Protein AF-A0A1S2K6N8-F1 (afdb_monomer_lite)

Radius of gyration: 27.32 Å; chains: 1; bounding box: 61×54×53 Å

pLDDT: mean 80.51, std 17.35, range [46.44, 98.19]

Structure (mmCIF, N/CA/C/O backbone):
data_AF-A0A1S2K6N8-F1
#
_entry.id   AF-A0A1S2K6N8-F1
#
loop_
_atom_site.group_PDB
_atom_site.id
_atom_site.type_symbol
_atom_site.label_atom_id
_atom_site.label_alt_id
_atom_site.label_comp_id
_atom_site.label_asym_id
_atom_site.label_entity_id
_atom_site.label_seq_id
_atom_site.pdbx_PDB_ins_code
_atom_site.Cartn_x
_atom_site.Cartn_y
_atom_site.Cartn_z
_atom_site.occupancy
_atom_site.B_iso_or_equiv
_atom_site.auth_seq_id
_atom_site.auth_comp_id
_atom_site.auth_asym_id
_atom_site.auth_atom_id
_atom_site.pdbx_PDB_model_num
ATOM 1 N N . MET A 1 1 ? -11.315 1.924 -8.404 1.00 90.12 1 MET A N 1
ATOM 2 C CA . MET A 1 1 ? -10.741 1.073 -9.463 1.00 90.12 1 MET A CA 1
ATOM 3 C C . MET A 1 1 ? -10.003 -0.047 -8.771 1.00 90.12 1 MET A C 1
ATOM 5 O O . MET A 1 1 ? -9.357 0.230 -7.768 1.00 90.12 1 MET A O 1
ATOM 9 N N . ARG A 1 2 ? -10.162 -1.286 -9.233 1.00 96.00 2 ARG A N 1
ATOM 10 C CA . ARG A 1 2 ? -9.548 -2.454 -8.598 1.00 96.00 2 ARG A CA 1
ATOM 11 C C . ARG A 1 2 ? -8.534 -3.086 -9.539 1.00 96.00 2 ARG A C 1
ATOM 13 O O . ARG A 1 2 ? -8.754 -3.079 -10.747 1.00 96.00 2 ARG A O 1
ATOM 20 N N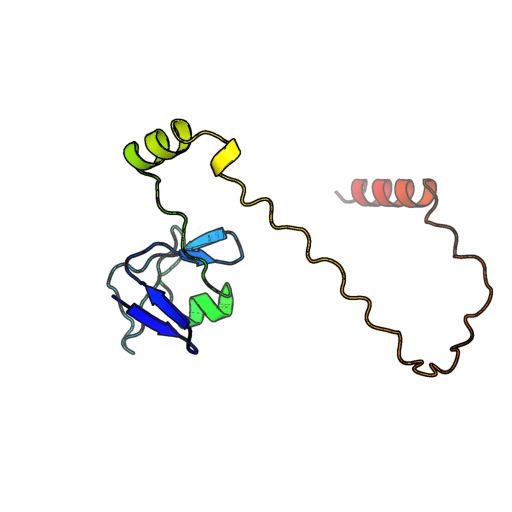 . TRP A 1 3 ? -7.448 -3.597 -8.980 1.00 95.69 3 TRP A N 1
ATOM 21 C CA . TRP A 1 3 ? -6.371 -4.263 -9.703 1.00 95.69 3 TRP A CA 1
ATOM 22 C C . TRP A 1 3 ? -6.031 -5.579 -9.017 1.00 95.69 3 TRP A C 1
ATOM 24 O O . TRP A 1 3 ? -6.112 -5.659 -7.796 1.00 95.69 3 TRP A O 1
ATOM 34 N N . VAL A 1 4 ? -5.655 -6.602 -9.782 1.00 96.38 4 VAL A N 1
ATOM 35 C CA . VAL A 1 4 ? -5.252 -7.898 -9.227 1.00 96.38 4 VAL A CA 1
ATOM 36 C C . VAL A 1 4 ? -3.767 -8.100 -9.484 1.00 96.38 4 VAL A C 1
ATOM 38 O O . VAL A 1 4 ? -3.334 -8.083 -10.633 1.00 96.38 4 VAL A O 1
ATOM 41 N N . LEU A 1 5 ? -3.003 -8.295 -8.412 1.00 94.12 5 LEU A N 1
ATOM 42 C CA . LEU A 1 5 ? -1.580 -8.619 -8.450 1.00 94.12 5 LEU A CA 1
ATOM 43 C C . LEU A 1 5 ? -1.366 -9.921 -7.676 1.00 94.12 5 LEU A C 1
ATOM 45 O O . LEU A 1 5 ? -1.691 -9.986 -6.493 1.00 94.12 5 LEU A O 1
ATOM 49 N N . ASP A 1 6 ? -0.896 -10.968 -8.355 1.00 90.56 6 ASP A N 1
ATOM 50 C CA . ASP A 1 6 ? -0.631 -12.293 -7.770 1.00 90.56 6 ASP A CA 1
ATOM 51 C C . ASP A 1 6 ? -1.795 -12.859 -6.932 1.00 90.56 6 ASP A C 1
ATOM 53 O O . ASP A 1 6 ? -1.620 -13.425 -5.855 1.00 90.56 6 ASP A O 1
ATOM 57 N N . GLY A 1 7 ? -3.028 -12.669 -7.415 1.00 93.19 7 GLY A N 1
ATOM 58 C CA . GLY A 1 7 ? -4.250 -13.109 -6.729 1.00 93.19 7 GLY A CA 1
ATOM 59 C C . GLY A 1 7 ? -4.711 -12.203 -5.580 1.00 93.19 7 GLY A C 1
ATOM 60 O O . GLY A 1 7 ? -5.765 -12.454 -4.998 1.00 93.19 7 GLY A O 1
ATOM 61 N N . THR A 1 8 ? -3.979 -11.130 -5.280 1.00 92.31 8 THR A N 1
ATOM 62 C CA . THR A 1 8 ? -4.376 -10.102 -4.312 1.00 92.31 8 THR A CA 1
ATOM 63 C C . THR A 1 8 ? -5.129 -8.981 -5.020 1.00 92.31 8 THR A C 1
ATOM 65 O O . THR A 1 8 ? -4.631 -8.403 -5.983 1.00 92.31 8 THR A O 1
ATOM 68 N N . GLU A 1 9 ? -6.329 -8.649 -4.542 1.00 95.88 9 GLU A N 1
ATOM 69 C CA . GLU A 1 9 ? -7.130 -7.539 -5.064 1.00 95.88 9 GLU A CA 1
ATOM 70 C C . GLU A 1 9 ? -6.783 -6.234 -4.329 1.00 95.88 9 GLU A C 1
ATOM 72 O O . GLU A 1 9 ? -6.979 -6.110 -3.119 1.00 95.88 9 GLU A O 1
ATOM 77 N N . LEU A 1 10 ? -6.286 -5.244 -5.069 1.00 95.38 10 LEU A N 1
ATOM 78 C CA . LEU A 1 10 ? -5.945 -3.917 -4.573 1.00 95.38 10 LEU A CA 1
ATOM 79 C C . LEU A 1 10 ? -6.969 -2.886 -5.056 1.00 95.38 10 LEU A C 1
ATOM 81 O O . LEU A 1 10 ? -7.197 -2.702 -6.252 1.00 95.38 10 LEU A O 1
ATOM 85 N N . ASP A 1 11 ? -7.574 -2.172 -4.111 1.00 96.06 11 ASP A N 1
ATOM 86 C CA . ASP A 1 11 ? -8.366 -0.970 -4.371 1.00 96.06 11 ASP A CA 1
ATOM 87 C C . ASP A 1 11 ? -7.452 0.251 -4.566 1.00 96.06 11 ASP A C 1
ATOM 89 O O . ASP A 1 11 ? -6.968 0.857 -3.608 1.00 96.06 11 ASP A O 1
ATOM 93 N N . LEU A 1 12 ? -7.253 0.646 -5.823 1.00 96.12 12 LEU A N 1
ATOM 94 C CA . LEU A 1 12 ? -6.392 1.767 -6.202 1.00 96.12 12 LEU A CA 1
ATOM 95 C C . LEU A 1 12 ? -6.978 3.141 -5.842 1.00 96.12 12 LEU A C 1
ATOM 97 O O . LEU A 1 12 ? -6.322 4.156 -6.034 1.00 96.12 12 LEU A O 1
ATOM 101 N N . THR A 1 13 ? -8.216 3.212 -5.343 1.00 95.12 13 THR A N 1
ATOM 102 C CA . THR A 1 13 ? -8.810 4.491 -4.898 1.00 95.12 13 THR A CA 1
ATOM 103 C C . THR A 1 13 ? -8.335 4.924 -3.515 1.00 95.12 13 THR A C 1
ATOM 105 O O . THR A 1 13 ? -8.698 6.002 -3.047 1.00 95.12 13 THR A O 1
ATOM 108 N N . ARG A 1 14 ? -7.557 4.076 -2.838 1.00 93.88 14 ARG A N 1
ATOM 109 C CA . ARG A 1 14 ? -7.092 4.293 -1.471 1.00 93.88 14 ARG A CA 1
ATOM 110 C C . ARG A 1 14 ? -5.588 4.494 -1.438 1.00 93.88 14 ARG A C 1
ATOM 112 O O . ARG A 1 14 ? -4.870 4.111 -2.358 1.00 93.88 14 ARG A O 1
ATOM 119 N N . GLN A 1 15 ? -5.128 5.055 -0.328 1.00 96.00 15 GLN A N 1
ATOM 120 C CA . GLN A 1 15 ? -3.714 5.050 0.014 1.00 96.00 15 GLN A CA 1
ATOM 121 C C . GLN A 1 15 ? -3.324 3.691 0.591 1.00 96.00 15 GLN A C 1
ATOM 123 O O . GLN A 1 15 ? -4.100 3.043 1.299 1.00 96.00 15 GLN A O 1
ATOM 128 N N . TRP A 1 16 ? -2.097 3.301 0.303 1.00 96.56 16 TRP A N 1
ATOM 129 C CA . TRP A 1 16 ? -1.463 2.071 0.733 1.00 96.56 16 TRP A CA 1
ATOM 130 C C . TRP A 1 16 ? -0.180 2.405 1.481 1.00 96.56 16 TRP A C 1
ATOM 132 O O . TRP A 1 16 ? 0.369 3.495 1.343 1.00 96.56 16 TRP A O 1
ATOM 142 N N . ILE A 1 17 ? 0.265 1.485 2.318 1.00 97.44 17 ILE A N 1
ATOM 143 C CA . ILE A 1 17 ? 1.458 1.603 3.143 1.00 97.44 17 ILE A CA 1
ATOM 144 C C . ILE A 1 17 ? 2.294 0.358 2.888 1.00 97.44 17 ILE A C 1
ATOM 146 O O . ILE A 1 17 ? 1.762 -0.747 2.953 1.00 97.44 17 ILE A O 1
ATOM 150 N N . ASP A 1 18 ? 3.570 0.514 2.578 1.00 96.62 18 ASP A N 1
ATOM 151 C CA . ASP A 1 18 ? 4.468 -0.634 2.450 1.00 96.62 18 ASP A CA 1
ATOM 152 C C . ASP A 1 18 ? 4.938 -1.169 3.815 1.00 96.62 18 ASP A C 1
ATOM 154 O O . ASP A 1 18 ? 4.566 -0.668 4.881 1.00 96.62 18 ASP A O 1
ATOM 158 N N . VAL A 1 19 ? 5.779 -2.203 3.801 1.00 96.94 19 VAL A N 1
ATOM 159 C CA . VAL A 1 19 ? 6.285 -2.829 5.035 1.00 96.94 19 VAL A CA 1
ATOM 160 C C . VAL A 1 19 ? 7.223 -1.921 5.840 1.00 96.94 19 VAL A C 1
ATOM 162 O O . VAL A 1 19 ? 7.469 -2.186 7.017 1.00 96.94 19 VAL A O 1
ATOM 165 N N . TYR A 1 20 ? 7.738 -0.853 5.229 1.00 95.69 20 TYR A N 1
ATOM 166 C CA . TYR A 1 20 ? 8.605 0.146 5.853 1.00 95.69 20 TYR A CA 1
ATOM 167 C C . TYR A 1 20 ? 7.827 1.368 6.358 1.00 95.69 20 TYR A C 1
ATOM 169 O O . TYR A 1 20 ? 8.391 2.216 7.051 1.00 95.69 20 TYR A O 1
ATOM 177 N N . GLY A 1 21 ? 6.527 1.446 6.067 1.00 95.44 21 GLY A N 1
ATOM 178 C CA . GLY A 1 21 ? 5.661 2.549 6.462 1.00 95.44 21 GLY A CA 1
ATOM 179 C C . GLY A 1 21 ? 5.546 3.666 5.422 1.00 95.44 21 GLY A C 1
ATOM 180 O O . GLY A 1 21 ? 4.878 4.666 5.709 1.00 95.44 21 GLY A O 1
ATOM 181 N N . ALA A 1 22 ? 6.155 3.531 4.240 1.00 96.00 22 ALA A N 1
ATOM 182 C CA . ALA A 1 22 ? 6.049 4.540 3.190 1.00 96.00 22 ALA A CA 1
ATOM 183 C C . ALA A 1 22 ? 4.666 4.487 2.532 1.00 96.00 22 ALA A C 1
ATOM 185 O O . ALA A 1 22 ? 4.047 3.427 2.409 1.00 96.00 22 ALA A O 1
ATOM 186 N N . ARG A 1 23 ? 4.145 5.659 2.156 1.00 96.62 23 ARG A N 1
ATOM 187 C CA . ARG A 1 23 ? 2.775 5.809 1.651 1.00 96.62 23 ARG A CA 1
ATOM 188 C C . ARG A 1 23 ? 2.733 5.848 0.135 1.00 96.62 23 ARG A C 1
ATOM 190 O O . ARG A 1 23 ? 3.286 6.752 -0.478 1.00 96.62 23 ARG A O 1
ATOM 197 N N . TRP A 1 24 ? 1.959 4.944 -0.438 1.00 97.44 24 TRP A N 1
ATOM 198 C CA . TRP A 1 24 ? 1.781 4.803 -1.870 1.00 97.44 24 TRP A CA 1
ATOM 199 C C . TRP A 1 24 ? 0.343 5.118 -2.263 1.00 97.44 24 TRP A C 1
ATOM 201 O O . TRP A 1 24 ? -0.607 4.662 -1.626 1.00 97.44 24 TRP A O 1
ATOM 211 N N . GLU A 1 25 ? 0.159 5.879 -3.333 1.00 97.31 25 GLU A N 1
ATOM 212 C CA . GLU A 1 25 ? -1.165 6.138 -3.894 1.00 97.31 25 GLU A CA 1
ATOM 213 C C . GLU A 1 25 ? -1.149 6.072 -5.415 1.00 97.31 25 GLU A C 1
ATOM 21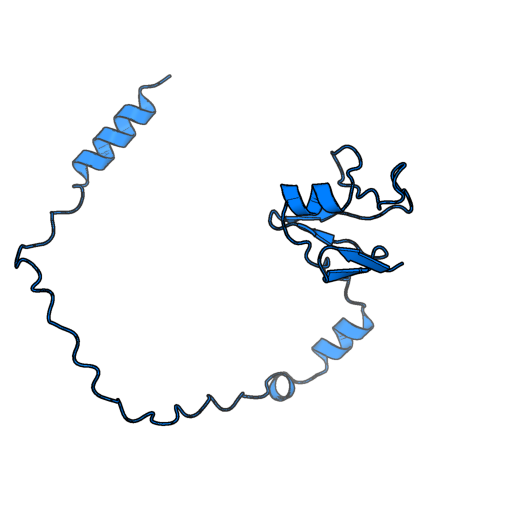5 O O . GLU A 1 25 ? -0.177 6.449 -6.069 1.00 97.31 25 GLU A O 1
ATOM 220 N N . TRP A 1 26 ? -2.252 5.609 -5.989 1.00 97.38 26 TRP A N 1
ATOM 221 C CA . TRP A 1 26 ? -2.442 5.649 -7.428 1.00 97.38 26 TRP A CA 1
ATOM 222 C C . TRP A 1 26 ? -3.149 6.947 -7.819 1.00 97.38 26 TRP A C 1
ATOM 224 O O . TRP A 1 26 ? -4.195 7.288 -7.270 1.00 97.38 26 TRP A O 1
ATOM 234 N N . ARG A 1 27 ? -2.594 7.669 -8.798 1.00 95.81 27 ARG A N 1
ATOM 235 C CA . ARG A 1 27 ? -3.116 8.975 -9.248 1.00 95.81 27 ARG A CA 1
ATOM 236 C C . ARG A 1 27 ? -3.833 8.928 -10.596 1.00 95.81 27 ARG A C 1
ATOM 238 O O . ARG A 1 27 ? -3.950 9.944 -11.272 1.00 95.81 27 ARG A O 1
ATOM 245 N N . GLY A 1 28 ? -4.295 7.750 -11.010 1.00 95.44 28 GLY A N 1
ATOM 246 C CA . GLY A 1 28 ? -4.943 7.574 -12.312 1.00 95.44 28 GLY A CA 1
ATOM 247 C C . GLY A 1 28 ? -3.972 7.366 -13.477 1.00 95.44 28 GLY A C 1
ATOM 248 O O . GLY A 1 28 ? -4.421 7.244 -14.612 1.00 95.44 28 GLY A O 1
ATOM 249 N N . LEU A 1 29 ? -2.660 7.325 -13.219 1.00 96.44 29 LEU A N 1
ATOM 250 C CA . LEU A 1 29 ? -1.639 7.123 -14.246 1.00 96.44 29 LEU A CA 1
ATOM 251 C C . LEU A 1 29 ? -1.329 5.640 -14.439 1.00 96.44 29 LEU A C 1
ATOM 253 O O . LEU A 1 29 ? -1.276 4.869 -13.480 1.00 96.44 29 LEU A O 1
ATOM 257 N N . THR A 1 30 ? -1.086 5.250 -15.683 1.00 97.38 30 THR A N 1
ATOM 258 C CA . THR A 1 30 ? -0.668 3.895 -16.042 1.00 97.38 30 THR A CA 1
ATOM 259 C C . THR A 1 30 ? 0.584 3.940 -16.907 1.00 97.38 30 THR A C 1
ATOM 261 O O . THR A 1 30 ? 0.813 4.906 -17.635 1.00 97.38 30 THR A O 1
ATOM 264 N N . SER A 1 31 ? 1.393 2.890 -16.843 1.00 95.88 31 SER A N 1
ATOM 265 C CA . SER A 1 31 ? 2.537 2.686 -17.726 1.00 95.88 31 SER A CA 1
ATOM 266 C C . SER A 1 31 ? 2.079 2.365 -19.159 1.00 95.88 31 SER A C 1
ATOM 268 O O . SER A 1 31 ? 0.891 2.163 -19.427 1.00 95.88 31 SER A O 1
ATOM 270 N N . GLY A 1 32 ? 3.032 2.249 -20.090 1.00 94.50 32 GLY A N 1
ATOM 271 C CA . GLY A 1 32 ? 2.752 1.809 -21.463 1.00 94.50 32 GLY A CA 1
ATOM 272 C C . GLY A 1 32 ? 2.195 0.381 -21.569 1.00 94.50 32 GLY A C 1
ATOM 273 O O . GLY A 1 32 ? 1.554 0.061 -22.565 1.00 94.50 32 GLY A O 1
ATOM 274 N N . SER A 1 33 ? 2.387 -0.462 -20.546 1.00 94.12 33 SER A N 1
ATOM 275 C CA . SER A 1 33 ? 1.784 -1.801 -20.456 1.00 94.12 33 SER A CA 1
ATOM 276 C C . SER A 1 33 ? 0.377 -1.793 -19.843 1.00 94.12 33 SER A C 1
ATOM 278 O O . SER A 1 33 ? -0.245 -2.847 -19.734 1.00 94.12 33 SER A O 1
ATOM 280 N N . GLY A 1 34 ? -0.140 -0.623 -19.448 1.00 95.19 34 GLY A N 1
ATOM 281 C CA . GLY A 1 34 ? -1.429 -0.479 -18.767 1.00 95.19 34 GLY A CA 1
ATOM 282 C C . GLY A 1 34 ? -1.368 -0.732 -17.259 1.00 95.19 34 GLY A C 1
ATOM 283 O O . GLY A 1 34 ? -2.406 -0.763 -16.602 1.00 95.19 34 GLY A O 1
ATOM 284 N N . GLU A 1 35 ? -0.172 -0.897 -16.696 1.00 96.69 35 GLU A N 1
ATOM 285 C CA . GLU A 1 35 ? 0.006 -1.138 -15.269 1.00 96.69 35 GLU A CA 1
ATOM 286 C C . GLU A 1 35 ? -0.134 0.161 -14.455 1.00 96.69 35 GLU A C 1
ATOM 288 O O . GLU A 1 35 ? 0.396 1.191 -14.877 1.00 96.69 35 GLU A O 1
ATOM 293 N N . PRO A 1 36 ? -0.804 0.156 -13.289 1.00 97.69 36 PRO A N 1
ATOM 294 C CA . PRO A 1 36 ? -0.909 1.332 -12.431 1.00 97.69 36 PRO A CA 1
ATOM 295 C C . PRO A 1 36 ? 0.463 1.855 -11.991 1.00 97.69 36 PRO A C 1
ATOM 297 O O . PRO A 1 36 ? 1.287 1.095 -11.485 1.00 97.69 36 PRO A O 1
ATOM 300 N N . LEU A 1 37 ? 0.680 3.165 -12.133 1.00 98.19 37 LEU A N 1
ATOM 301 C CA . LEU A 1 37 ? 1.851 3.851 -11.589 1.00 98.19 37 LEU A CA 1
ATOM 302 C C . LEU A 1 37 ? 1.528 4.401 -10.199 1.00 98.19 37 LEU A C 1
ATOM 304 O O . LEU A 1 37 ? 0.667 5.270 -10.035 1.00 98.19 37 LEU A O 1
ATOM 308 N N . MET A 1 38 ? 2.219 3.876 -9.199 1.00 97.88 38 MET A N 1
ATOM 309 C CA . MET A 1 38 ? 2.112 4.277 -7.806 1.00 97.88 38 MET A CA 1
ATOM 310 C C . MET A 1 38 ? 3.043 5.455 -7.526 1.00 97.88 38 MET A C 1
ATOM 312 O O . MET A 1 38 ? 4.164 5.519 -8.027 1.00 97.88 38 MET A O 1
ATOM 316 N N . HIS A 1 39 ? 2.570 6.389 -6.709 1.00 97.75 39 HIS A N 1
ATOM 317 C CA . HIS A 1 39 ? 3.306 7.577 -6.301 1.00 97.75 39 HIS A CA 1
ATOM 318 C C . HIS A 1 39 ? 3.638 7.518 -4.815 1.00 97.75 39 HIS A C 1
ATOM 320 O O . HIS A 1 39 ? 2.754 7.266 -3.993 1.00 97.75 39 HIS A O 1
ATOM 326 N N . HIS A 1 40 ? 4.887 7.842 -4.500 1.00 95.38 40 HIS A N 1
ATOM 327 C CA . HIS A 1 40 ? 5.374 8.167 -3.166 1.00 95.38 40 HIS A CA 1
ATOM 328 C C . HIS A 1 40 ? 5.908 9.612 -3.176 1.00 95.38 40 HIS A C 1
ATOM 330 O O . HIS A 1 40 ? 6.246 10.146 -4.231 1.00 95.38 40 HIS A O 1
ATOM 336 N N . LEU A 1 41 ? 5.898 10.280 -2.018 1.00 88.12 41 LEU A N 1
ATOM 337 C CA . LEU A 1 41 ? 6.060 11.737 -1.891 1.00 88.12 41 LEU A CA 1
ATOM 338 C C . LEU A 1 41 ? 7.371 12.275 -2.487 1.00 88.12 41 LEU A C 1
ATOM 340 O O . LEU A 1 41 ? 7.359 13.361 -3.062 1.00 88.12 41 LEU A O 1
ATOM 344 N N . ASP A 1 42 ? 8.447 11.494 -2.400 1.00 87.62 42 ASP A N 1
ATOM 345 C CA . ASP A 1 42 ? 9.802 11.904 -2.791 1.00 87.62 42 ASP A CA 1
ATOM 346 C C . ASP A 1 42 ? 10.422 11.003 -3.875 1.00 87.62 42 ASP A C 1
ATOM 348 O O . ASP A 1 42 ? 11.622 11.070 -4.141 1.00 87.62 42 ASP A O 1
ATOM 352 N N . GLU A 1 43 ? 9.618 10.154 -4.519 1.00 90.00 43 GLU A N 1
ATOM 353 C CA . GLU A 1 43 ? 10.096 9.181 -5.503 1.00 90.00 43 GLU A CA 1
ATOM 354 C C . GLU A 1 43 ? 9.429 9.348 -6.866 1.00 90.00 43 GLU A C 1
ATOM 356 O O . GLU A 1 43 ? 8.308 9.848 -7.005 1.00 90.00 43 GLU A O 1
ATOM 361 N N . ALA A 1 44 ? 10.143 8.902 -7.901 1.00 94.12 44 ALA A N 1
ATOM 362 C CA . ALA A 1 44 ? 9.573 8.794 -9.231 1.00 94.12 44 ALA A CA 1
ATOM 363 C C . ALA A 1 44 ? 8.396 7.798 -9.218 1.00 94.12 44 ALA A C 1
ATOM 365 O O . ALA A 1 44 ? 8.455 6.796 -8.501 1.00 94.12 44 ALA A O 1
ATOM 366 N N . PRO A 1 45 ? 7.334 8.037 -10.010 1.00 96.38 45 PRO A N 1
ATOM 367 C CA . PRO A 1 45 ? 6.222 7.101 -10.099 1.00 96.38 45 PRO A CA 1
ATOM 368 C C . PRO A 1 45 ? 6.714 5.737 -10.579 1.00 96.38 45 PRO A C 1
ATOM 370 O O . PRO A 1 45 ? 7.451 5.659 -11.563 1.00 96.38 45 PRO A O 1
ATOM 373 N N . MET A 1 46 ? 6.278 4.677 -9.908 1.00 97.00 46 MET A N 1
ATOM 374 C CA . MET A 1 46 ? 6.772 3.321 -10.128 1.00 97.00 46 MET A CA 1
ATOM 375 C C . MET A 1 46 ? 5.609 2.367 -10.439 1.00 97.00 46 MET A C 1
ATOM 377 O O . MET A 1 46 ? 4.535 2.514 -9.849 1.00 97.00 46 MET A O 1
ATOM 381 N N . PRO A 1 47 ? 5.770 1.396 -11.354 1.00 97.38 47 PRO A N 1
ATOM 382 C CA . PRO A 1 47 ? 4.772 0.355 -11.585 1.00 97.38 47 PRO A CA 1
ATOM 383 C C . PRO A 1 47 ? 4.414 -0.403 -10.303 1.00 97.38 47 PRO A C 1
ATOM 385 O O . PRO A 1 47 ? 5.277 -0.701 -9.481 1.00 97.38 47 PRO A O 1
ATOM 388 N N . LEU A 1 48 ? 3.134 -0.736 -10.130 1.00 96.62 48 LEU A N 1
ATOM 389 C CA . LEU A 1 48 ? 2.625 -1.392 -8.922 1.00 96.62 48 LEU A CA 1
ATOM 390 C C . LEU A 1 48 ? 3.346 -2.712 -8.586 1.00 96.62 48 LEU A C 1
ATOM 392 O O . LEU A 1 48 ? 3.615 -2.973 -7.415 1.00 96.62 48 LEU A O 1
ATOM 396 N N . SER A 1 49 ? 3.670 -3.535 -9.581 1.00 96.62 49 SER A N 1
ATOM 397 C CA . SER A 1 49 ? 4.433 -4.776 -9.401 1.00 96.62 49 SER A CA 1
ATOM 398 C C . SER A 1 49 ? 5.849 -4.514 -8.900 1.00 96.62 49 SER A C 1
ATOM 400 O O . SER A 1 49 ? 6.327 -5.236 -8.029 1.00 96.62 49 SER A O 1
ATOM 402 N N . GLU A 1 50 ? 6.500 -3.459 -9.386 1.00 96.94 50 GLU A N 1
ATOM 403 C CA . GLU A 1 50 ? 7.838 -3.067 -8.948 1.00 96.94 50 GLU A CA 1
ATOM 404 C C . GLU A 1 50 ? 7.813 -2.522 -7.514 1.00 96.94 50 GLU A C 1
ATOM 406 O O . GLU A 1 50 ? 8.670 -2.896 -6.709 1.00 96.94 50 GLU A O 1
ATOM 411 N N . VAL A 1 51 ? 6.778 -1.753 -7.148 1.00 96.81 51 VAL A N 1
ATOM 412 C CA . VAL A 1 51 ? 6.544 -1.351 -5.750 1.00 96.81 51 VAL A CA 1
ATOM 413 C C . VAL A 1 51 ? 6.413 -2.584 -4.859 1.00 96.81 51 VAL A C 1
ATOM 415 O O . VAL A 1 51 ? 7.077 -2.675 -3.829 1.00 96.81 51 VAL A O 1
ATOM 418 N N . TYR A 1 52 ? 5.598 -3.558 -5.265 1.00 95.50 52 TYR A N 1
ATOM 419 C CA . TYR A 1 52 ? 5.369 -4.777 -4.488 1.00 95.50 52 TYR A CA 1
ATOM 420 C C . TYR A 1 52 ? 6.631 -5.647 -4.376 1.00 95.50 52 TYR A C 1
ATOM 422 O O . TYR A 1 52 ? 6.916 -6.198 -3.314 1.00 95.50 52 TYR A O 1
ATOM 430 N N . ALA A 1 53 ? 7.414 -5.762 -5.449 1.00 96.50 53 ALA A N 1
ATOM 431 C CA . ALA A 1 53 ? 8.658 -6.527 -5.458 1.00 96.50 53 ALA A CA 1
ATOM 432 C C . ALA A 1 53 ? 9.752 -5.878 -4.593 1.00 96.50 53 ALA A C 1
ATOM 434 O O . ALA A 1 53 ? 10.516 -6.585 -3.937 1.00 96.50 53 ALA A O 1
ATOM 435 N N . THR A 1 54 ? 9.817 -4.544 -4.582 1.00 96.44 54 THR A N 1
ATOM 436 C CA . THR A 1 54 ? 10.871 -3.777 -3.898 1.00 96.44 54 THR A CA 1
ATOM 437 C C . THR A 1 54 ? 10.548 -3.540 -2.426 1.00 96.44 54 THR A C 1
ATOM 439 O O . THR A 1 54 ? 11.397 -3.749 -1.560 1.00 96.44 54 THR A O 1
ATOM 442 N N . TYR A 1 55 ? 9.314 -3.125 -2.133 1.00 96.00 55 TYR A N 1
ATOM 443 C CA . TYR A 1 55 ? 8.878 -2.704 -0.800 1.00 96.00 55 TYR A CA 1
ATOM 444 C C . TYR A 1 55 ? 7.970 -3.727 -0.109 1.00 96.00 55 TYR A C 1
ATOM 446 O O . TYR A 1 55 ? 7.574 -3.539 1.041 1.00 96.00 55 TYR A O 1
ATOM 454 N N . GLY A 1 56 ? 7.665 -4.836 -0.781 1.00 95.25 56 GLY A N 1
ATOM 455 C CA . GLY A 1 56 ? 6.851 -5.916 -0.245 1.00 95.25 56 GLY A CA 1
ATOM 456 C C . GLY A 1 56 ? 5.343 -5.648 -0.306 1.00 95.25 56 GLY A C 1
ATOM 457 O O . GLY A 1 56 ? 4.877 -4.713 -0.963 1.00 95.25 56 GLY A O 1
ATOM 458 N N . PRO A 1 57 ? 4.549 -6.489 0.383 1.00 95.38 57 PRO A N 1
ATOM 459 C CA . PRO A 1 57 ? 3.099 -6.401 0.348 1.00 95.38 57 PRO A CA 1
ATOM 460 C C . PRO A 1 57 ? 2.561 -5.073 0.876 1.00 95.38 57 PRO A C 1
ATOM 462 O O . PRO A 1 57 ? 2.906 -4.628 1.971 1.00 95.38 57 PRO A O 1
ATOM 465 N N . LEU A 1 58 ? 1.644 -4.485 0.113 1.00 95.88 58 LEU A N 1
ATOM 466 C CA . LEU A 1 58 ? 0.986 -3.238 0.471 1.00 95.88 58 LEU A CA 1
ATOM 467 C C . LEU A 1 58 ? -0.152 -3.468 1.476 1.00 95.88 58 LEU A C 1
ATOM 469 O O . LEU A 1 58 ? -1.046 -4.291 1.276 1.00 95.88 58 LEU A O 1
ATOM 473 N N . ILE A 1 59 ? -0.146 -2.678 2.543 1.00 96.31 59 ILE A N 1
ATOM 474 C CA . ILE A 1 59 ? -1.141 -2.645 3.613 1.00 96.31 59 ILE A CA 1
ATOM 475 C C . ILE A 1 59 ? -2.075 -1.452 3.361 1.00 96.31 59 ILE A C 1
ATOM 477 O O . ILE A 1 59 ? -1.591 -0.343 3.139 1.00 96.31 59 ILE A O 1
ATOM 481 N N . PRO A 1 60 ? -3.410 -1.604 3.407 1.00 96.25 60 PRO A N 1
ATOM 482 C CA . PRO A 1 60 ? -4.312 -0.465 3.255 1.00 96.25 60 PRO A CA 1
ATOM 483 C C . PRO A 1 60 ? -4.046 0.595 4.330 1.00 96.25 60 PRO A C 1
ATOM 485 O O . PRO A 1 60 ? -4.026 0.283 5.524 1.00 96.25 60 PRO A O 1
ATOM 488 N N . ALA A 1 61 ? -3.885 1.857 3.929 1.00 95.31 61 ALA A N 1
ATOM 489 C CA . ALA A 1 61 ? -3.700 2.933 4.891 1.00 95.31 61 ALA A CA 1
ATOM 490 C C . ALA A 1 61 ? -4.946 3.073 5.788 1.00 95.31 61 ALA A C 1
ATOM 492 O O . ALA A 1 61 ? -6.079 2.960 5.299 1.00 95.31 61 ALA A O 1
ATOM 493 N N . PRO A 1 62 ? -4.777 3.364 7.092 1.00 93.31 62 PRO A N 1
ATOM 494 C CA . PRO A 1 62 ? -5.901 3.664 7.964 1.00 93.31 62 PRO A CA 1
ATOM 495 C C . PRO A 1 62 ? -6.724 4.821 7.398 1.00 93.31 62 PRO A C 1
ATOM 497 O O . PRO A 1 62 ? -6.195 5.896 7.108 1.00 93.31 62 PRO A O 1
ATOM 500 N N . ARG A 1 63 ? -8.035 4.613 7.262 1.00 89.25 63 ARG A N 1
ATOM 501 C CA . ARG A 1 63 ? -8.953 5.701 6.919 1.00 89.25 63 ARG A CA 1
ATOM 502 C C . ARG A 1 63 ? -9.144 6.614 8.124 1.00 89.25 63 ARG A C 1
ATOM 504 O O . ARG A 1 63 ? -9.235 6.141 9.259 1.00 89.25 63 ARG A O 1
ATOM 511 N N . SER A 1 64 ? -9.285 7.910 7.873 1.00 84.94 64 SER A N 1
ATOM 512 C CA . SER A 1 64 ? -9.722 8.846 8.905 1.00 84.94 64 SER A CA 1
ATOM 513 C C . SER A 1 64 ? -11.074 8.399 9.462 1.00 84.94 64 SER A C 1
ATOM 515 O O . SER A 1 64 ? -12.000 8.087 8.708 1.00 84.94 64 SER A O 1
ATOM 517 N N . SER A 1 65 ? -11.177 8.345 10.787 1.00 90.50 65 SER A N 1
ATOM 518 C CA . SER A 1 65 ? -12.456 8.111 11.454 1.00 90.50 65 SER A CA 1
ATOM 519 C C . SER A 1 65 ? -13.294 9.383 11.392 1.00 90.50 65 SER A C 1
ATOM 521 O O . SER A 1 65 ? -12.791 10.486 11.609 1.00 90.50 65 SER A O 1
ATOM 523 N N . THR A 1 66 ? -14.577 9.240 11.095 1.00 91.38 66 THR A N 1
ATOM 524 C CA . THR A 1 66 ? -15.517 10.361 11.107 1.00 91.38 66 THR A CA 1
ATOM 525 C C . THR A 1 66 ? -15.893 10.725 12.546 1.00 91.38 66 THR A C 1
ATOM 527 O O . THR A 1 66 ? -15.891 9.884 13.446 1.00 91.38 66 THR A O 1
ATOM 530 N N . SER A 1 67 ? -16.290 11.976 12.792 1.00 88.75 67 SER A N 1
ATOM 531 C CA . SER A 1 67 ? -16.737 12.404 14.128 1.00 88.75 67 SER A CA 1
ATOM 532 C C . SER A 1 67 ? -17.988 11.660 14.617 1.00 88.75 67 SER A C 1
ATOM 534 O O . SER A 1 67 ? -18.258 11.636 15.815 1.00 88.75 67 SER A O 1
ATOM 536 N N . ALA A 1 68 ? -18.786 11.086 13.711 1.00 89.62 68 ALA A N 1
ATOM 537 C CA . ALA A 1 68 ? -19.915 10.228 14.068 1.00 89.62 68 ALA A CA 1
ATOM 538 C C . ALA A 1 68 ? -19.432 8.881 14.626 1.00 89.62 68 ALA A C 1
ATOM 540 O O . ALA A 1 68 ? -19.837 8.509 15.722 1.00 89.62 68 ALA A O 1
ATOM 541 N N . GLU A 1 69 ? -18.500 8.221 13.934 1.00 91.81 69 GLU A N 1
ATOM 542 C CA . GLU A 1 69 ? -17.894 6.955 14.375 1.00 91.81 69 GLU A CA 1
ATOM 543 C C . GLU A 1 69 ? -17.168 7.106 15.715 1.00 91.81 69 GLU A C 1
ATOM 545 O O . GLU A 1 69 ? -17.294 6.258 16.596 1.00 91.81 69 GLU A O 1
ATOM 550 N N . ILE A 1 70 ? -16.456 8.222 15.905 1.00 89.81 70 ILE A N 1
ATOM 551 C CA . ILE A 1 70 ? -15.793 8.525 17.179 1.00 89.81 70 ILE A CA 1
ATOM 552 C C . ILE A 1 70 ? -16.829 8.675 18.300 1.00 89.81 70 ILE A C 1
ATOM 554 O O . ILE A 1 70 ? -16.663 8.096 19.373 1.00 89.81 70 ILE A O 1
ATOM 558 N N . ARG A 1 71 ? -17.914 9.427 18.065 1.00 89.56 71 ARG A N 1
ATOM 559 C CA . ARG A 1 71 ? -18.983 9.605 19.061 1.00 89.56 71 ARG A CA 1
ATOM 560 C C . ARG A 1 71 ? -19.650 8.281 19.413 1.00 89.56 71 ARG A C 1
ATOM 562 O O . ARG A 1 71 ? -19.830 7.997 20.592 1.00 89.56 71 ARG A O 1
ATOM 569 N N . GLU A 1 72 ? -19.963 7.459 18.420 1.00 89.62 72 GLU A N 1
ATOM 570 C CA . GLU A 1 72 ? -20.539 6.133 18.639 1.00 89.62 72 GLU A CA 1
ATOM 571 C C . GLU A 1 72 ? -19.612 5.244 19.486 1.00 89.62 72 GLU A C 1
ATOM 573 O O . GLU A 1 72 ? -20.053 4.627 20.459 1.00 89.62 72 GLU A O 1
ATOM 578 N N . ALA A 1 73 ? -18.312 5.235 19.175 1.00 84.94 73 ALA A N 1
ATOM 579 C CA . ALA A 1 73 ? -17.318 4.472 19.924 1.00 84.94 73 ALA A CA 1
ATOM 580 C C . ALA A 1 73 ? -17.182 4.929 21.389 1.00 84.94 73 ALA A C 1
ATOM 582 O O . ALA A 1 73 ? -16.867 4.112 22.254 1.00 84.94 73 ALA A O 1
ATOM 583 N N . LEU A 1 74 ? -17.417 6.212 21.684 1.00 88.25 74 LEU A N 1
ATOM 584 C CA . LEU A 1 74 ? -17.386 6.752 23.048 1.00 88.25 74 LEU A CA 1
ATOM 585 C C . LEU A 1 74 ? -18.665 6.444 23.837 1.00 88.25 74 LEU A C 1
ATOM 587 O O . LEU A 1 74 ? -18.576 6.154 25.028 1.00 88.25 74 LEU A O 1
ATOM 591 N N . VAL A 1 75 ? -19.832 6.476 23.184 1.00 86.19 75 VAL A N 1
ATOM 592 C CA . VAL A 1 75 ? -21.138 6.222 23.819 1.00 86.19 75 VAL A CA 1
ATOM 593 C C . VAL A 1 75 ? -21.338 4.739 24.145 1.00 86.19 75 VAL A C 1
ATOM 595 O O . VAL A 1 75 ? -21.972 4.414 25.147 1.00 86.19 75 VAL A O 1
ATOM 598 N N . ARG A 1 76 ? -20.776 3.822 23.346 1.00 75.75 76 ARG A N 1
ATOM 599 C CA . ARG A 1 76 ? -20.919 2.377 23.576 1.00 75.75 76 ARG A CA 1
ATOM 600 C C . ARG A 1 76 ? -20.194 1.948 24.864 1.00 75.75 76 ARG A C 1
ATOM 602 O O . ARG A 1 76 ? -18.973 2.096 24.924 1.00 75.75 76 ARG A O 1
ATOM 609 N N . PRO A 1 77 ? -20.855 1.386 25.888 1.00 65.00 77 PRO A N 1
ATOM 610 C CA . PRO A 1 77 ? -20.191 0.994 27.132 1.00 65.00 77 PRO A CA 1
ATOM 611 C C . PRO A 1 77 ? -19.109 -0.073 26.887 1.00 65.00 77 PRO A C 1
ATOM 613 O O . PRO A 1 77 ? -19.270 -0.981 26.074 1.00 65.00 77 PRO A O 1
ATOM 616 N N . ALA A 1 78 ? -17.975 0.031 27.590 1.00 61.28 78 ALA A N 1
ATOM 617 C CA . ALA A 1 78 ? -16.817 -0.855 27.401 1.00 61.28 78 ALA A CA 1
ATOM 618 C C . ALA A 1 78 ? -17.134 -2.348 27.631 1.00 61.28 78 ALA A C 1
ATOM 620 O O . ALA A 1 78 ? -16.492 -3.208 27.031 1.00 61.28 78 ALA A O 1
ATOM 621 N N . ALA A 1 79 ? -18.156 -2.650 28.441 1.00 60.00 79 ALA A N 1
ATOM 622 C CA . ALA A 1 79 ? -18.619 -4.007 28.730 1.00 60.00 79 ALA A CA 1
ATOM 623 C C . ALA A 1 79 ? -19.161 -4.756 27.495 1.00 60.00 79 ALA A C 1
ATOM 625 O O . ALA A 1 79 ? -19.103 -5.979 27.458 1.00 60.00 79 ALA A O 1
ATOM 626 N N . GLU A 1 80 ? -19.623 -4.040 26.466 1.00 56.81 80 GLU A N 1
ATOM 627 C CA . GLU A 1 80 ? -20.139 -4.629 25.219 1.00 56.81 80 GLU A CA 1
ATOM 628 C C . GLU A 1 80 ? -19.067 -4.742 24.123 1.00 56.81 80 GLU A C 1
ATOM 630 O O . GLU A 1 80 ? -19.295 -5.350 23.080 1.00 56.81 80 GLU A O 1
ATOM 635 N N . ARG A 1 81 ? -17.879 -4.152 24.334 1.00 59.12 81 ARG A N 1
ATOM 636 C CA . ARG A 1 81 ? -16.796 -4.116 23.332 1.00 59.12 81 ARG A CA 1
ATOM 637 C C . ARG A 1 81 ? -15.881 -5.337 23.376 1.00 59.12 81 ARG A C 1
ATOM 639 O O . ARG A 1 81 ? -15.073 -5.521 22.472 1.00 59.12 81 ARG A O 1
ATOM 646 N N . CYS A 1 82 ? -16.009 -6.16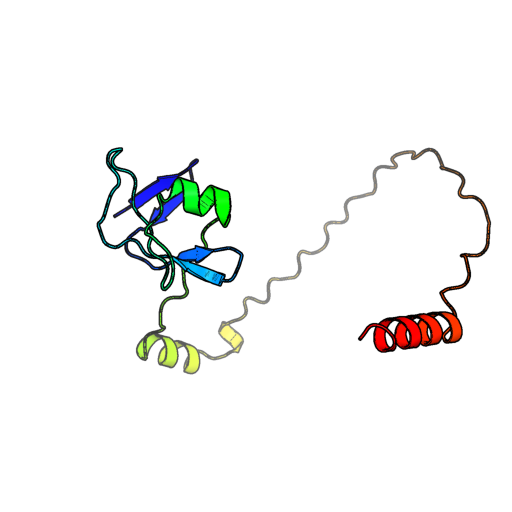2 24.409 1.00 49.41 82 CYS A N 1
ATOM 647 C CA . CYS A 1 82 ? -15.267 -7.401 24.555 1.00 49.41 82 CYS A CA 1
ATOM 648 C C . CYS A 1 82 ? -16.265 -8.560 24.446 1.00 49.41 82 CYS A C 1
ATOM 650 O O . CYS A 1 82 ? -16.941 -8.855 25.435 1.00 49.41 82 CYS A O 1
ATOM 652 N N . PRO A 1 83 ? -16.350 -9.298 23.323 1.00 55.38 83 PRO A N 1
ATOM 653 C CA . PRO A 1 83 ? -16.624 -10.706 23.496 1.00 55.38 83 PRO A CA 1
ATOM 654 C C . PRO A 1 83 ? -15.432 -11.191 24.315 1.00 55.38 83 PRO A C 1
ATOM 656 O O . PRO A 1 83 ? -14.304 -11.233 23.825 1.00 55.38 83 PRO A O 1
ATOM 659 N N . ARG A 1 84 ? -15.649 -11.479 25.602 1.00 55.25 84 ARG A N 1
ATOM 660 C CA . ARG A 1 84 ? -14.759 -12.366 26.341 1.00 55.25 84 ARG A CA 1
ATOM 661 C C . ARG A 1 84 ? -14.780 -13.646 25.527 1.00 55.25 84 ARG A C 1
ATOM 663 O O . ARG A 1 84 ? -15.670 -14.469 25.714 1.00 55.25 84 ARG A O 1
ATOM 670 N N . ALA A 1 85 ? -13.874 -13.749 24.555 1.00 54.94 85 ALA A N 1
ATOM 671 C CA . ALA A 1 85 ? -13.590 -14.981 23.873 1.00 54.94 85 ALA A CA 1
ATOM 672 C C . ALA A 1 85 ? -13.321 -15.935 25.023 1.00 54.94 85 ALA A C 1
ATOM 674 O O . ALA A 1 85 ? -12.362 -15.752 25.780 1.00 54.94 85 ALA A O 1
ATOM 675 N N . ALA A 1 86 ? -14.270 -16.839 25.260 1.00 54.19 86 ALA A N 1
ATOM 676 C CA . ALA A 1 86 ? -14.036 -17.971 26.116 1.00 54.19 86 ALA A CA 1
ATOM 677 C C . ALA A 1 86 ? -12.709 -18.524 25.613 1.00 54.19 86 ALA A C 1
ATOM 679 O O . ALA A 1 86 ? -12.598 -18.851 24.428 1.00 54.19 86 ALA A O 1
ATOM 680 N N . ALA A 1 87 ? -11.680 -18.464 26.462 1.00 59.34 87 ALA A N 1
ATOM 681 C CA . ALA A 1 87 ? -10.393 -19.041 26.138 1.00 59.34 87 ALA A CA 1
ATOM 682 C C . ALA A 1 87 ? -10.687 -20.417 25.534 1.00 59.34 87 ALA A C 1
ATOM 684 O O . ALA A 1 87 ? -11.523 -21.124 26.115 1.00 59.34 87 ALA A O 1
ATOM 685 N N . PRO A 1 88 ? -10.111 -20.776 24.371 1.00 54.81 88 PRO A N 1
ATOM 686 C CA . PRO A 1 88 ? -10.287 -22.120 23.862 1.00 54.81 88 PRO A CA 1
ATOM 687 C C . PRO A 1 88 ? -9.877 -23.034 25.006 1.00 54.81 88 PRO A C 1
ATOM 689 O O . PRO A 1 88 ? -8.743 -22.979 25.484 1.00 54.81 88 PRO A O 1
ATOM 692 N N . THR A 1 89 ? -10.844 -23.781 25.533 1.00 57.41 89 THR A N 1
ATOM 693 C CA . THR A 1 89 ? -10.572 -24.832 26.499 1.00 57.41 89 THR A CA 1
ATOM 694 C C . THR A 1 89 ? -9.548 -25.699 25.786 1.00 57.41 89 THR A C 1
ATOM 696 O O . THR A 1 89 ? -9.853 -26.146 24.674 1.00 57.41 89 THR A O 1
ATOM 699 N N . PRO A 1 90 ? -8.316 -25.860 26.301 1.00 54.25 90 PRO A N 1
ATOM 700 C CA . PRO A 1 90 ? -7.371 -26.733 25.639 1.00 54.25 90 PRO A CA 1
ATOM 701 C C . PRO A 1 90 ? -8.020 -28.114 25.638 1.00 54.25 90 PRO A C 1
ATOM 703 O O . PRO A 1 90 ? -8.156 -28.745 26.685 1.00 54.25 90 PRO A O 1
ATOM 706 N N . SER A 1 91 ? -8.504 -28.547 24.470 1.00 56.91 91 SER A N 1
ATOM 707 C CA . SER A 1 91 ? -8.880 -29.936 24.267 1.00 56.91 91 SER A CA 1
ATOM 708 C C . SER A 1 91 ? -7.635 -30.733 24.598 1.00 56.91 91 SER A C 1
ATOM 710 O O . SER A 1 91 ? -6.587 -30.530 23.984 1.00 56.91 91 SER A O 1
ATOM 712 N N . ALA A 1 92 ? -7.741 -31.571 25.623 1.00 54.16 92 ALA A N 1
ATOM 713 C CA . ALA A 1 92 ? -6.699 -32.494 26.011 1.00 54.16 92 ALA A CA 1
ATOM 714 C C . ALA A 1 92 ? -6.460 -33.454 24.839 1.00 54.16 92 ALA A C 1
ATOM 716 O O . ALA A 1 92 ? -7.121 -34.481 24.703 1.00 54.16 92 ALA A O 1
ATOM 717 N N . VAL A 1 93 ? -5.535 -33.088 23.954 1.00 55.31 93 VAL A N 1
ATOM 718 C CA . VAL A 1 93 ? -4.951 -34.009 22.991 1.00 55.31 93 VAL A CA 1
ATOM 719 C C . VAL A 1 93 ? -4.094 -34.954 23.818 1.00 55.31 93 VAL A C 1
ATOM 721 O O . VAL A 1 93 ? -3.073 -34.555 24.378 1.00 55.31 93 VAL A O 1
ATOM 724 N N . LEU A 1 94 ? -4.553 -36.197 23.956 1.00 60.97 94 LEU A N 1
ATOM 725 C CA . LEU A 1 94 ? -3.750 -37.269 24.531 1.00 60.97 94 LEU A CA 1
ATOM 726 C C . LEU A 1 94 ? -2.434 -37.358 23.737 1.00 60.97 94 LEU A C 1
ATOM 728 O O . LEU A 1 94 ? -2.483 -37.425 22.505 1.00 60.97 94 LEU A O 1
ATOM 732 N N . PRO A 1 95 ? -1.261 -37.339 24.391 1.00 46.44 95 PRO A N 1
ATOM 733 C CA . PRO A 1 95 ? 0.000 -37.422 23.678 1.00 46.44 95 PRO A CA 1
ATOM 734 C C . PRO A 1 95 ? 0.145 -38.815 23.060 1.00 46.44 95 PRO A C 1
ATOM 736 O O . PRO A 1 95 ? 0.210 -39.822 23.765 1.00 46.44 95 PRO A O 1
ATOM 739 N N . VAL A 1 96 ? 0.223 -38.867 21.731 1.00 53.94 96 VAL A N 1
ATOM 740 C CA . VAL A 1 96 ? 0.762 -40.026 21.015 1.00 53.94 96 VAL A CA 1
ATOM 741 C C . VAL A 1 96 ? 2.268 -40.056 21.302 1.00 53.94 96 VAL A C 1
ATOM 743 O O . VAL A 1 96 ? 2.947 -39.072 20.997 1.00 53.94 96 VAL A O 1
ATOM 746 N N . PRO A 1 97 ? 2.821 -41.126 21.900 1.00 53.6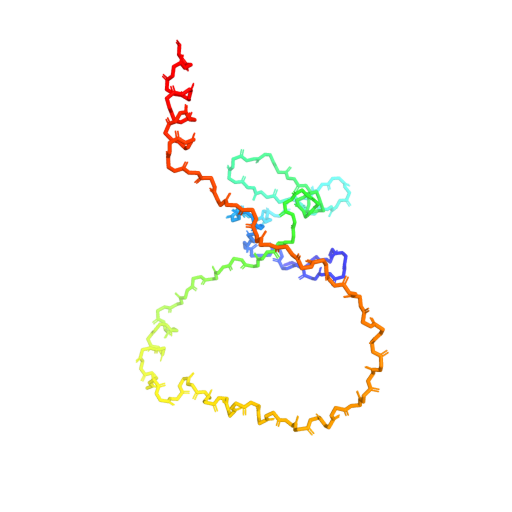2 97 PRO A N 1
ATOM 747 C CA . PRO A 1 97 ? 4.249 -41.194 22.167 1.00 53.62 97 PRO A CA 1
ATOM 748 C C . PRO A 1 97 ? 5.006 -41.375 20.846 1.00 53.62 97 PRO A C 1
ATOM 750 O O . PRO A 1 97 ? 5.122 -42.477 20.317 1.00 53.62 97 PRO A O 1
ATOM 753 N N . VAL A 1 98 ? 5.537 -40.278 20.308 1.00 55.84 98 VAL A N 1
ATOM 754 C CA . VAL A 1 98 ? 6.580 -40.324 19.281 1.00 55.84 98 VAL A CA 1
ATOM 755 C C . VAL A 1 98 ? 7.898 -40.614 19.992 1.00 55.84 98 VAL A C 1
ATOM 757 O O . VAL A 1 98 ? 8.383 -39.803 20.780 1.00 55.84 98 VAL A O 1
ATOM 760 N N . ALA A 1 99 ? 8.472 -41.788 19.734 1.00 51.66 99 ALA A N 1
ATOM 761 C CA . ALA A 1 99 ? 9.807 -42.134 20.198 1.00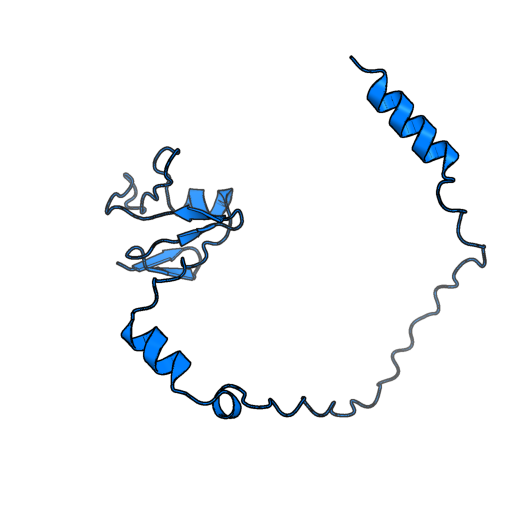 51.66 99 ALA A CA 1
ATOM 762 C C . ALA A 1 99 ? 10.840 -41.268 19.458 1.00 51.66 99 ALA A C 1
ATOM 764 O O . ALA A 1 99 ? 11.192 -41.535 18.311 1.00 51.66 99 ALA A O 1
ATOM 765 N N . VAL A 1 100 ? 11.311 -40.210 20.117 1.00 52.53 100 VAL A N 1
ATOM 766 C CA . VAL A 1 100 ? 12.437 -39.397 19.649 1.00 52.53 100 VAL A CA 1
ATOM 767 C C . VAL A 1 100 ? 13.730 -40.079 20.111 1.00 52.53 100 VAL A C 1
ATOM 769 O O . VAL A 1 100 ? 13.898 -40.276 21.318 1.00 52.53 100 VAL A O 1
ATOM 772 N N . PRO A 1 101 ? 14.658 -40.456 19.213 1.00 50.34 101 PRO A N 1
ATOM 773 C CA . PRO A 1 101 ? 15.959 -40.952 19.636 1.00 50.34 101 PRO A CA 1
ATOM 774 C C . PRO A 1 101 ? 16.702 -39.826 20.363 1.00 50.34 101 PRO A C 1
ATOM 776 O O . PRO A 1 101 ? 16.870 -38.725 19.838 1.00 50.34 101 PRO A O 1
ATOM 779 N N . ALA A 1 102 ? 17.114 -40.098 21.600 1.00 46.69 102 ALA A N 1
ATOM 780 C CA . ALA A 1 102 ? 17.783 -39.135 22.460 1.00 46.69 102 ALA A CA 1
ATOM 781 C C . ALA A 1 102 ? 19.140 -38.726 21.865 1.00 46.69 102 ALA A C 1
ATOM 783 O O . ALA A 1 102 ? 20.126 -39.460 21.954 1.00 46.69 102 ALA A O 1
ATOM 784 N N . LEU A 1 103 ? 19.200 -37.525 21.284 1.00 49.56 103 LEU A N 1
ATOM 785 C CA . LEU A 1 103 ? 20.460 -36.863 20.978 1.00 49.56 103 LEU A CA 1
ATOM 786 C C . LEU A 1 103 ? 21.102 -36.466 22.313 1.00 49.56 103 LEU A C 1
ATOM 788 O O . LEU A 1 103 ? 20.666 -35.543 23.000 1.00 49.56 103 LEU A O 1
ATOM 792 N N . ARG A 1 104 ? 22.107 -37.235 22.721 1.00 54.28 104 ARG A N 1
ATOM 793 C CA . ARG A 1 104 ? 22.841 -37.048 23.971 1.00 54.28 104 ARG A CA 1
ATOM 794 C C . ARG A 1 104 ? 23.620 -35.729 23.899 1.00 54.28 104 ARG A C 1
ATOM 796 O O . ARG A 1 104 ? 24.613 -35.638 23.183 1.00 54.28 104 ARG A O 1
ATOM 803 N N . ALA A 1 105 ? 23.162 -34.710 24.622 1.00 53.91 105 ALA A N 1
ATOM 804 C CA . ALA A 1 105 ? 23.879 -33.445 24.755 1.00 53.91 105 ALA A CA 1
ATOM 805 C C . ALA A 1 105 ? 25.197 -33.654 25.534 1.00 53.91 105 ALA A C 1
ATOM 807 O O . ALA A 1 105 ? 25.201 -34.394 26.525 1.00 53.91 105 ALA A O 1
ATOM 808 N N . PRO A 1 106 ? 26.317 -33.025 25.132 1.00 53.91 106 PRO A N 1
ATOM 809 C CA . PRO A 1 106 ? 27.527 -33.027 25.939 1.00 53.91 106 PRO A CA 1
ATOM 810 C C . PRO A 1 106 ? 27.286 -32.223 27.221 1.00 53.91 106 PRO A C 1
ATOM 812 O O . PRO A 1 106 ? 26.931 -31.046 27.187 1.00 53.91 106 PRO A O 1
ATOM 815 N N . ALA A 1 107 ? 27.480 -32.882 28.361 1.00 59.25 107 ALA A N 1
ATOM 816 C CA . ALA A 1 107 ? 27.501 -32.258 29.673 1.00 59.25 107 ALA A CA 1
ATOM 817 C C . ALA A 1 107 ? 28.744 -31.360 29.784 1.00 59.25 107 ALA A C 1
ATOM 819 O O . ALA A 1 107 ? 29.834 -31.827 30.104 1.00 59.25 107 ALA A O 1
ATOM 820 N N . GLY A 1 108 ? 28.584 -30.074 29.492 1.00 62.06 108 GLY A N 1
ATOM 821 C CA . GLY A 1 108 ? 29.587 -29.048 29.752 1.00 62.06 108 GLY A CA 1
ATOM 822 C C . GLY A 1 108 ? 28.906 -27.780 30.264 1.00 62.06 108 GLY A C 1
ATOM 823 O O . GLY A 1 108 ? 27.809 -27.463 29.796 1.00 62.06 108 GLY A O 1
ATOM 824 N N . PRO A 1 109 ? 29.499 -27.060 31.234 1.00 70.75 109 PRO A N 1
ATOM 825 C CA . PRO A 1 109 ? 28.955 -25.782 31.667 1.00 70.75 109 PRO A CA 1
ATOM 826 C C . PRO A 1 109 ? 28.939 -24.795 30.486 1.00 70.75 109 PRO A C 1
ATOM 828 O O . PRO A 1 109 ? 29.859 -24.819 29.661 1.00 70.75 109 PRO A O 1
ATOM 831 N N . PRO A 1 110 ? 27.909 -23.934 30.381 1.00 69.00 110 PRO A N 1
ATOM 832 C CA . PRO A 1 110 ? 27.843 -22.934 29.324 1.00 69.00 110 PRO A CA 1
ATOM 833 C C . PRO A 1 110 ? 29.081 -22.022 29.386 1.00 69.00 110 PRO A C 1
ATOM 835 O O . PRO A 1 110 ? 29.567 -21.729 30.484 1.00 69.00 110 PRO A O 1
ATOM 838 N N . PRO A 1 111 ? 29.609 -21.565 28.235 1.00 70.31 111 PRO A N 1
ATOM 839 C CA . PRO A 1 111 ? 30.748 -20.658 28.224 1.00 70.31 111 PRO A CA 1
ATOM 840 C C . PRO A 1 111 ? 30.398 -19.381 29.005 1.00 70.31 111 PRO A C 1
ATOM 842 O O . PRO A 1 111 ? 29.273 -18.883 28.885 1.00 70.31 111 PRO A O 1
ATOM 845 N N . PRO A 1 112 ? 31.327 -18.835 29.811 1.00 71.69 112 PRO A N 1
ATOM 846 C CA . PRO A 1 112 ? 31.062 -17.609 30.545 1.00 71.69 112 PRO A CA 1
ATOM 847 C C . PRO A 1 112 ? 30.765 -16.477 29.558 1.00 71.69 112 PRO A C 1
ATOM 849 O O . PRO A 1 112 ? 31.487 -16.281 28.578 1.00 71.69 112 PRO A O 1
ATOM 852 N N . GLY A 1 113 ? 29.690 -15.733 29.827 1.00 71.12 113 GLY A N 1
ATOM 853 C CA . GLY A 1 113 ? 29.324 -14.555 29.047 1.00 71.12 113 GLY A CA 1
ATOM 854 C C . GLY A 1 113 ? 30.453 -13.514 29.015 1.00 71.12 113 GLY A C 1
ATOM 855 O O . GLY A 1 113 ? 31.329 -13.514 29.887 1.00 71.12 113 GLY A O 1
ATOM 856 N N . PRO A 1 114 ? 30.462 -12.616 28.014 1.00 69.56 114 PRO A N 1
ATOM 857 C CA . PRO A 1 114 ? 31.517 -11.624 27.872 1.00 69.56 114 PRO A CA 1
ATOM 858 C C . PRO A 1 114 ? 31.602 -10.764 29.136 1.00 69.56 114 PRO A C 1
ATOM 860 O O . PRO A 1 114 ? 30.629 -10.135 29.549 1.00 69.56 114 PRO A O 1
ATOM 863 N N . SER A 1 115 ? 32.780 -10.748 29.765 1.00 72.06 115 SER A N 1
ATOM 864 C CA . SER A 1 115 ? 32.975 -9.970 30.987 1.00 72.06 115 SER A CA 1
ATOM 865 C C . SER A 1 115 ? 32.837 -8.463 30.704 1.00 72.06 115 SER A C 1
ATOM 867 O O . SER A 1 115 ? 33.220 -8.003 29.621 1.00 72.06 115 SER A O 1
ATOM 869 N N . PRO A 1 116 ? 32.375 -7.655 31.677 1.00 70.69 116 PRO A N 1
ATOM 870 C CA . PRO A 1 116 ? 32.226 -6.204 31.518 1.00 70.69 116 PRO A CA 1
ATOM 871 C C . PRO A 1 116 ? 33.498 -5.488 31.029 1.00 70.69 116 PRO A C 1
ATOM 873 O O . PRO A 1 116 ? 33.422 -4.466 30.350 1.00 70.69 116 PRO A O 1
ATOM 876 N N . ARG A 1 117 ? 34.682 -6.049 31.315 1.00 71.44 117 ARG A N 1
ATOM 877 C CA . ARG A 1 117 ? 35.973 -5.528 30.839 1.00 71.44 117 ARG A CA 1
ATOM 878 C C . ARG A 1 117 ? 36.152 -5.647 29.324 1.00 71.44 117 ARG A C 1
ATOM 880 O O . ARG A 1 117 ? 36.718 -4.742 28.718 1.00 71.44 117 ARG A O 1
ATOM 887 N N . VAL A 1 118 ? 35.653 -6.720 28.708 1.00 76.94 118 VAL A N 1
ATOM 888 C CA . VAL A 1 118 ? 35.731 -6.928 27.249 1.00 76.94 118 VAL A CA 1
ATOM 889 C C . VAL A 1 118 ? 34.836 -5.924 26.524 1.00 76.94 118 VAL A C 1
ATOM 891 O O . VAL A 1 118 ? 35.243 -5.327 25.529 1.00 76.94 118 VAL A O 1
ATOM 894 N N . PHE A 1 119 ? 33.647 -5.668 27.072 1.00 72.69 119 PHE A N 1
ATOM 895 C CA . PHE A 1 119 ? 32.729 -4.667 26.538 1.00 72.69 119 PHE A CA 1
ATOM 896 C C . PHE A 1 119 ? 33.288 -3.239 26.669 1.00 72.69 119 PHE A C 1
ATOM 898 O O . PHE A 1 119 ? 33.239 -2.460 25.718 1.00 72.69 119 PHE A O 1
ATOM 905 N N . ALA A 1 120 ? 33.914 -2.908 27.803 1.00 73.75 120 ALA A N 1
ATOM 906 C CA . ALA A 1 120 ? 34.563 -1.610 27.989 1.00 73.75 120 ALA A CA 1
ATOM 907 C C . ALA A 1 120 ? 35.725 -1.381 27.001 1.00 73.75 120 ALA A C 1
ATOM 909 O O . ALA A 1 120 ? 35.862 -0.287 26.450 1.00 73.75 120 ALA A O 1
ATOM 910 N N . ALA A 1 121 ? 36.528 -2.414 26.722 1.00 73.31 121 ALA A N 1
ATOM 911 C CA . ALA A 1 121 ? 37.599 -2.342 25.728 1.00 73.31 121 ALA A CA 1
ATOM 912 C C . ALA A 1 121 ? 37.062 -2.117 24.30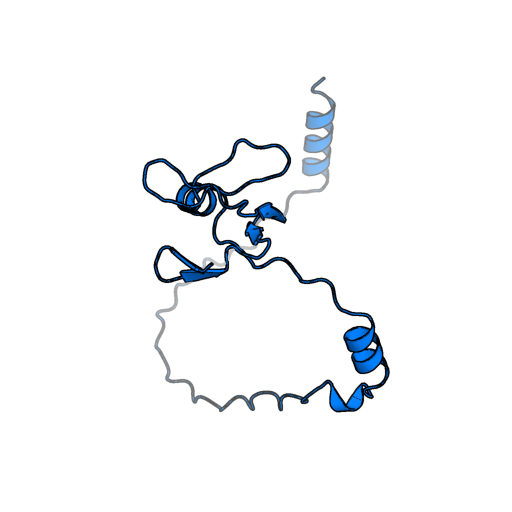1 1.00 73.31 121 ALA A C 1
ATOM 914 O O . ALA A 1 121 ? 37.653 -1.358 23.530 1.00 73.31 121 ALA A O 1
ATOM 915 N N . LEU A 1 122 ? 35.916 -2.717 23.959 1.00 75.31 122 LEU A N 1
ATOM 916 C CA . LEU A 1 122 ? 35.240 -2.496 22.677 1.00 75.31 122 LEU A CA 1
ATOM 917 C C . LEU A 1 122 ? 34.778 -1.037 22.523 1.00 75.31 122 LEU A C 1
ATOM 919 O O . LEU A 1 122 ? 35.028 -0.420 21.487 1.00 75.31 122 LEU A O 1
ATOM 923 N N . LEU A 1 123 ? 34.168 -0.460 23.564 1.00 80.06 123 LEU A N 1
ATOM 924 C CA . LEU A 1 123 ? 33.722 0.938 23.554 1.00 80.06 123 LEU A CA 1
ATOM 925 C C . LEU A 1 123 ? 34.888 1.926 23.431 1.00 80.06 123 LEU A C 1
ATOM 927 O O . LEU A 1 123 ? 34.788 2.904 22.691 1.00 80.06 123 LEU A O 1
ATOM 931 N N . GLN A 1 124 ? 36.010 1.658 24.102 1.00 75.00 124 GLN A N 1
ATOM 932 C CA . GLN A 1 124 ? 37.232 2.459 23.959 1.00 75.00 124 GLN A CA 1
ATOM 933 C C . GLN A 1 124 ? 37.761 2.422 22.516 1.00 75.00 124 GLN A C 1
ATOM 935 O O . GLN A 1 124 ? 38.160 3.449 21.968 1.00 75.00 124 GLN A O 1
ATOM 940 N N . ARG A 1 125 ? 37.694 1.260 21.856 1.00 71.56 125 ARG A N 1
ATOM 941 C CA . ARG A 1 125 ? 38.155 1.091 20.470 1.00 71.56 125 ARG A CA 1
ATOM 942 C C . ARG A 1 125 ? 37.254 1.791 19.447 1.00 71.56 125 ARG A C 1
ATOM 944 O O . ARG A 1 125 ? 37.758 2.291 18.447 1.00 71.56 125 ARG A O 1
ATOM 951 N N . LEU A 1 126 ? 35.947 1.868 19.708 1.00 71.69 126 LEU A N 1
ATOM 952 C CA . LEU A 1 126 ? 34.997 2.634 18.889 1.00 71.69 126 LEU A CA 1
ATOM 953 C C . LEU A 1 126 ? 35.167 4.149 19.061 1.00 71.69 126 LEU A C 1
ATOM 955 O O . LEU A 1 126 ? 34.947 4.900 18.116 1.00 71.69 126 LEU A O 1
ATOM 959 N N . ARG A 1 127 ? 35.600 4.600 20.243 1.00 69.44 127 ARG A N 1
ATOM 960 C CA . ARG A 1 127 ? 35.852 6.021 20.529 1.00 69.44 127 ARG A CA 1
ATOM 961 C C . ARG A 1 127 ? 37.183 6.545 19.982 1.00 69.44 127 ARG A C 1
ATOM 963 O O . ARG A 1 127 ? 37.295 7.744 19.768 1.00 69.44 127 ARG A O 1
ATOM 970 N N . GLY A 1 128 ? 38.162 5.672 19.734 1.00 61.91 128 GLY A N 1
ATOM 971 C CA . GLY A 1 128 ? 39.483 6.036 19.200 1.00 61.91 128 GLY A CA 1
ATOM 972 C C . GLY A 1 128 ? 39.600 6.083 17.670 1.00 61.91 128 GLY A C 1
ATOM 973 O O . GLY A 1 128 ? 40.694 6.305 17.166 1.00 61.91 128 GLY A O 1
ATOM 974 N N . ARG A 1 129 ? 38.516 5.845 16.919 1.00 59.31 129 ARG A N 1
ATOM 975 C CA . ARG A 1 129 ? 38.477 6.025 15.457 1.00 59.31 129 ARG A CA 1
ATOM 976 C C . ARG A 1 129 ? 37.803 7.357 15.114 1.00 59.31 129 ARG A C 1
ATOM 978 O O . ARG A 1 129 ? 36.624 7.387 14.766 1.00 59.31 129 ARG A O 1
ATOM 985 N N . ARG A 1 130 ? 38.556 8.445 15.239 1.00 50.97 130 ARG A N 1
ATOM 986 C CA . ARG A 1 130 ? 38.342 9.705 14.521 1.00 50.97 130 ARG A CA 1
ATOM 987 C C . ARG A 1 130 ? 39.681 10.194 14.006 1.00 50.97 130 ARG A C 1
ATOM 989 O O . ARG A 1 130 ? 40.658 10.054 14.772 1.00 50.97 130 ARG A O 1
#

Sequence (130 aa):
MRWVLDGTELDLTRQWIDVYGARWEWRGLTSGSGEPLMHHLDEAPMPLSEVYATYGPLIPAPRSSTSAEIREALVRPAAERCPRAAAPTPSAVLPVPVAVPALRAPAGPPPPGPSPRVFAALLQRLRGRR

Foldseek 3Di:
DWDADPNDIDDQCFWWAFPVGWIWHFPPDADPVRFTFIDTPPDDTDGPVVCCVPRNDIHTDDDDDDPVNVVVVVPDDPVVVDPPPPPPPPPPPPDDDDDDDDPDDDPDDDDDDDDPVNVVVVVVVVVPPD

Secondary structure (DSSP, 8-state):
-EEEETTEEEETTSEEE-TT--EEEEEEEE-TTS-EEEE-TTS--EEHHHHHHHH-SPEEPPPPPPHHHHHHHHHS-GGGS------------PPP------------PPPPPPPHHHHHHHHHHHHT--